Protein AF-A0A955MMG2-F1 (afdb_monomer)

pLDDT: mean 88.35, std 8.54, range [51.03, 96.44]

Mean predicted aligned error: 4.64 Å

Secondary structure (DSSP, 8-state):
-HHHHHHHHGGG--TT--------TTHHHHHHHHHHHS-SSS-----TT-EEEEEE-TT-SS--EEEEEEE-HHHHHHHTT-

Sequence (82 aa):
DESEELFLSLKDLDPEKDLFLVGHQPYIAEWTVRLMTGMVNDHVSVSKSGVVCLELIPGCDPPMAELRWLLRSKHLQTFAKD

Nearest PDB structures (foldseek):
  1n6k-assembly1_A  TM=3.614E-01  e=1.910E+00  Homo sapiens
  5lpn-assembly1_C  TM=3.632E-01  e=3.281E+00  Homo sapiens
  3mjh-assembly2_C  TM=3.505E-01  e=4.300E+00  Homo sapiens
  6zsj-assembly1_A  TM=3.987E-01  e=6.451E+00  Homo sapiens
  6whe-assembly1_A  TM=3.427E-01  e=7.902E+00  Homo sapiens

Solvent-accessible surface area (backbone atoms only — not comparable to full-atom values): 5144 Å² total; per-residue (Å²): 104,76,68,59,55,54,56,56,50,56,42,73,56,59,90,94,56,89,83,88,85,87,83,53,84,66,56,54,30,36,50,51,31,23,26,59,69,75,41,70,86,62,88,52,88,71,49,84,80,34,50,76,43,68,47,73,48,87,82,38,86,73,38,34,29,48,81,74,49,79,43,43,43,75,56,53,60,54,65,75,73,112

Structure (mmCIF, N/CA/C/O backbone):
data_AF-A0A955MMG2-F1
#
_entry.id   AF-A0A955MMG2-F1
#
loop_
_atom_site.group_PDB
_atom_site.id
_atom_site.type_symbol
_atom_site.label_atom_id
_atom_site.label_alt_id
_atom_site.label_comp_id
_atom_site.label_asym_id
_atom_site.label_entity_id
_atom_site.label_seq_id
_atom_site.pdbx_PDB_ins_code
_atom_site.Cartn_x
_atom_site.Cartn_y
_atom_site.Cartn_z
_atom_site.occupancy
_atom_site.B_iso_or_equiv
_atom_site.auth_seq_id
_atom_site.auth_comp_id
_atom_site.auth_asym_id
_atom_site.auth_atom_id
_atom_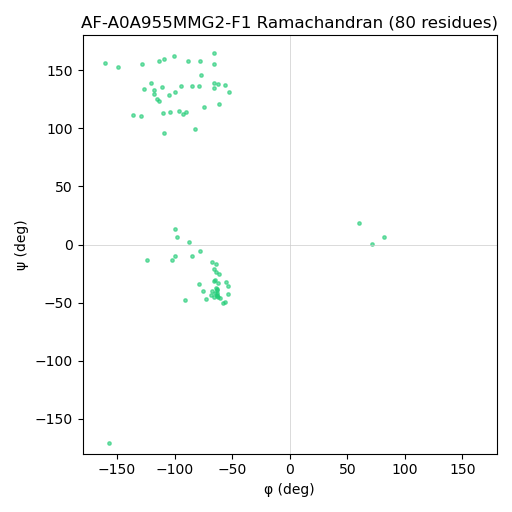si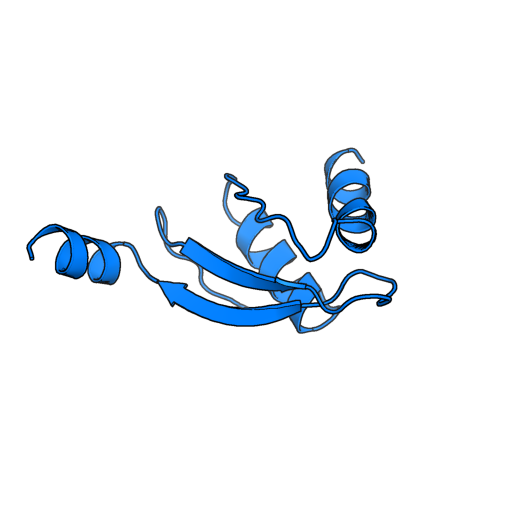te.pdbx_PDB_model_num
ATOM 1 N N . ASP A 1 1 ? 19.043 4.275 -1.247 1.00 81.88 1 ASP A N 1
ATOM 2 C CA . ASP A 1 1 ? 18.245 4.822 -0.127 1.00 81.88 1 ASP A CA 1
ATOM 3 C C . ASP A 1 1 ? 17.392 3.657 0.315 1.00 81.88 1 ASP A C 1
ATOM 5 O O . ASP A 1 1 ? 16.677 3.119 -0.522 1.00 81.88 1 ASP A O 1
ATOM 9 N N . GLU A 1 2 ? 17.550 3.200 1.554 1.00 84.75 2 GLU A N 1
ATOM 10 C CA . GLU A 1 2 ? 16.936 1.956 2.044 1.00 84.75 2 GLU A CA 1
ATOM 11 C C . GLU A 1 2 ? 15.409 1.949 1.852 1.00 84.75 2 GLU A C 1
ATOM 13 O O . GLU A 1 2 ? 14.820 0.908 1.571 1.00 84.75 2 GLU A O 1
ATOM 18 N N . SER A 1 3 ? 14.771 3.123 1.931 1.00 86.50 3 SER A N 1
ATOM 19 C CA . SER A 1 3 ? 13.336 3.289 1.681 1.00 86.50 3 SER A CA 1
ATOM 20 C C . SER A 1 3 ? 12.970 2.997 0.221 1.00 86.50 3 SER A C 1
ATOM 22 O O . SER A 1 3 ? 12.028 2.259 -0.058 1.00 86.50 3 SER A O 1
ATOM 24 N N . GLU A 1 4 ? 13.749 3.522 -0.723 1.00 91.25 4 GLU A N 1
ATOM 25 C CA . GLU A 1 4 ? 13.521 3.311 -2.156 1.00 91.25 4 GLU A CA 1
ATOM 26 C C . GLU A 1 4 ? 13.754 1.849 -2.555 1.00 91.25 4 GLU A C 1
ATOM 28 O O . GLU A 1 4 ? 12.989 1.280 -3.330 1.00 91.25 4 GLU A O 1
ATOM 33 N N . GLU A 1 5 ? 14.782 1.218 -1.989 1.00 93.19 5 GLU A N 1
ATOM 34 C CA . GLU A 1 5 ? 15.074 -0.200 -2.213 1.00 93.19 5 GLU A CA 1
ATOM 35 C C . GLU A 1 5 ? 13.940 -1.091 -1.691 1.00 93.19 5 GLU A C 1
ATOM 37 O O . GLU A 1 5 ? 13.485 -1.990 -2.402 1.00 93.19 5 GLU A O 1
ATOM 42 N N . LEU A 1 6 ? 13.412 -0.793 -0.497 1.00 92.81 6 LEU A N 1
ATOM 43 C CA . LEU A 1 6 ? 12.245 -1.487 0.045 1.00 92.81 6 LEU A CA 1
ATOM 44 C C . LEU A 1 6 ? 11.005 -1.280 -0.836 1.00 92.81 6 LEU A C 1
ATOM 46 O O . LEU A 1 6 ? 10.321 -2.256 -1.140 1.00 92.81 6 LEU A O 1
ATOM 50 N N . PHE A 1 7 ? 10.733 -0.051 -1.287 1.00 93.88 7 PHE A N 1
ATOM 51 C CA . PHE A 1 7 ? 9.613 0.235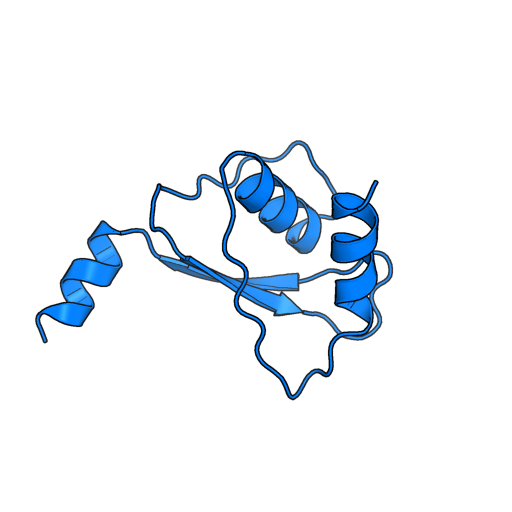 -2.189 1.00 93.88 7 PHE A CA 1
ATOM 52 C C . PHE A 1 7 ? 9.693 -0.609 -3.467 1.00 93.88 7 PHE A C 1
ATOM 54 O O . PHE A 1 7 ? 8.720 -1.259 -3.846 1.00 93.88 7 PHE A O 1
ATOM 61 N N . LEU A 1 8 ? 10.858 -0.629 -4.120 1.00 94.75 8 LEU A N 1
ATOM 62 C CA . LEU A 1 8 ? 11.053 -1.364 -5.368 1.00 94.75 8 LEU A CA 1
ATOM 63 C C . LEU A 1 8 ? 10.942 -2.879 -5.174 1.00 94.75 8 LEU A C 1
ATOM 65 O O . LEU A 1 8 ? 10.451 -3.552 -6.076 1.00 94.75 8 LEU A O 1
ATOM 69 N N . SER A 1 9 ? 11.326 -3.407 -4.006 1.00 94.19 9 SER A N 1
ATOM 70 C CA . SER A 1 9 ? 11.204 -4.838 -3.690 1.00 94.19 9 SER A CA 1
ATOM 71 C C . SER A 1 9 ? 9.759 -5.335 -3.565 1.00 94.19 9 SER A C 1
ATOM 73 O O . SER A 1 9 ? 9.520 -6.538 -3.634 1.00 94.19 9 SER A O 1
ATOM 75 N N . LEU A 1 10 ? 8.774 -4.434 -3.434 1.00 93.81 10 LEU A N 1
ATOM 76 C CA . LEU A 1 10 ? 7.362 -4.820 -3.342 1.00 93.81 10 LEU A CA 1
ATOM 77 C C . LEU A 1 10 ? 6.873 -5.558 -4.595 1.00 93.81 10 LEU A C 1
ATOM 79 O O . LEU A 1 10 ? 5.946 -6.354 -4.497 1.00 93.81 10 LEU A O 1
ATOM 83 N N . LYS A 1 11 ? 7.499 -5.343 -5.760 1.00 92.94 11 LYS A N 1
ATOM 84 C CA . LYS A 1 11 ? 7.136 -6.051 -7.001 1.00 92.94 11 LYS A CA 1
ATOM 85 C C . LYS A 1 11 ? 7.424 -7.554 -6.954 1.00 92.94 11 LYS A C 1
ATOM 87 O O . LYS A 1 11 ? 6.831 -8.305 -7.723 1.00 92.94 11 LYS A O 1
ATOM 92 N N . ASP A 1 12 ? 8.311 -7.970 -6.052 1.00 92.94 12 ASP A N 1
ATOM 93 C CA . ASP A 1 12 ? 8.740 -9.357 -5.871 1.00 92.94 12 ASP A CA 1
ATOM 94 C C . ASP A 1 12 ? 7.991 -10.049 -4.716 1.00 92.94 12 ASP A C 1
ATOM 96 O O . ASP A 1 12 ? 8.334 -11.171 -4.332 1.00 92.94 12 ASP A O 1
ATOM 100 N N . LEU A 1 13 ? 6.982 -9.389 -4.128 1.00 92.19 13 LEU A N 1
ATOM 101 C CA . LEU A 1 13 ? 6.180 -9.974 -3.060 1.00 92.19 13 LEU A CA 1
ATOM 102 C C . LEU A 1 13 ? 5.370 -11.165 -3.593 1.00 92.19 13 LEU A C 1
ATOM 104 O O . LEU A 1 13 ? 4.742 -11.099 -4.647 1.00 92.19 13 LEU A O 1
ATOM 108 N N . ASP A 1 14 ? 5.377 -12.254 -2.828 1.00 91.00 14 ASP A N 1
ATOM 109 C CA . ASP A 1 14 ? 4.560 -13.436 -3.099 1.00 91.00 14 ASP A CA 1
ATOM 110 C C . ASP A 1 14 ? 3.065 -13.061 -3.043 1.00 91.00 14 ASP A C 1
ATOM 112 O O . ASP A 1 14 ? 2.620 -12.598 -1.989 1.00 91.00 14 ASP A O 1
ATOM 116 N N . PRO A 1 15 ? 2.284 -13.247 -4.128 1.00 86.19 15 PRO A N 1
ATOM 117 C CA . PRO A 1 15 ? 0.879 -12.837 -4.180 1.00 86.19 15 PRO A CA 1
ATOM 118 C C . PRO A 1 15 ? -0.013 -13.581 -3.175 1.00 86.19 15 PRO A C 1
ATOM 120 O O . PRO A 1 15 ? -1.101 -13.108 -2.867 1.00 86.19 15 PRO A O 1
ATOM 123 N N . GLU A 1 16 ? 0.444 -14.713 -2.633 1.00 89.88 16 GLU A N 1
ATOM 124 C CA . GLU A 1 16 ? -0.274 -15.479 -1.607 1.00 89.88 16 GLU A CA 1
ATOM 125 C C . GLU A 1 16 ? 0.033 -15.000 -0.175 1.00 89.88 16 GLU A C 1
ATOM 127 O O . GLU A 1 16 ? -0.416 -15.609 0.801 1.00 89.88 16 GLU A O 1
ATOM 132 N N . LYS A 1 17 ? 0.844 -13.946 -0.012 1.00 90.25 17 LYS A N 1
ATOM 133 C CA . LYS A 1 17 ? 1.249 -13.425 1.297 1.00 90.25 17 LYS A CA 1
ATOM 134 C C . LYS A 1 17 ? 0.783 -11.993 1.516 1.00 90.25 17 LYS A C 1
ATOM 136 O O . LYS A 1 17 ? 1.062 -11.098 0.726 1.00 90.25 17 LYS A O 1
ATOM 141 N N . ASP A 1 18 ? 0.212 -11.765 2.694 1.00 92.62 18 ASP A N 1
ATOM 142 C CA . ASP A 1 18 ? -0.090 -10.423 3.179 1.00 92.62 18 ASP A CA 1
ATOM 143 C C . ASP A 1 18 ? 1.124 -9.794 3.877 1.00 92.62 18 ASP A C 1
ATOM 145 O O . ASP A 1 18 ? 1.792 -10.420 4.707 1.00 92.62 18 ASP A O 1
ATOM 149 N N . LEU A 1 19 ? 1.377 -8.516 3.586 1.00 94.31 19 LEU A N 1
ATOM 150 C CA . LEU A 1 19 ? 2.396 -7.698 4.240 1.00 94.31 19 LEU A CA 1
ATOM 151 C C . LEU A 1 19 ? 1.738 -6.513 4.953 1.00 94.31 19 LEU A C 1
ATOM 153 O O . LEU A 1 19 ? 0.981 -5.754 4.353 1.00 94.31 19 LEU A O 1
ATOM 157 N N . PHE A 1 20 ? 2.078 -6.311 6.227 1.00 94.62 20 PHE A N 1
ATOM 158 C CA . PHE A 1 20 ? 1.620 -5.158 7.000 1.00 94.62 20 PHE A CA 1
ATOM 159 C C . PHE A 1 20 ? 2.777 -4.196 7.281 1.00 94.62 20 PHE A C 1
ATOM 161 O O . PHE A 1 20 ? 3.703 -4.524 8.023 1.00 94.62 20 PHE A O 1
ATOM 168 N N . LEU A 1 21 ? 2.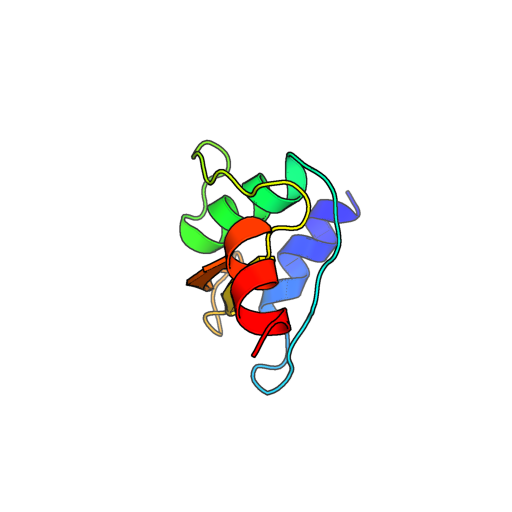714 -2.997 6.697 1.00 92.62 21 LEU A N 1
ATOM 169 C CA . LEU A 1 21 ? 3.719 -1.948 6.875 1.00 92.62 21 LEU A CA 1
ATOM 170 C C . LEU A 1 21 ? 3.249 -0.906 7.893 1.00 92.62 21 LEU A C 1
ATOM 172 O O . LEU A 1 21 ? 2.148 -0.363 7.796 1.00 92.62 21 LEU A O 1
ATOM 176 N N . VAL A 1 22 ? 4.119 -0.586 8.852 1.00 91.69 22 VAL A N 1
ATOM 177 C CA . VAL A 1 22 ? 3.897 0.471 9.846 1.00 91.69 22 VAL A CA 1
ATOM 178 C C . VAL A 1 22 ? 4.932 1.562 9.634 1.00 91.69 22 VAL A C 1
ATOM 180 O O . VAL A 1 22 ? 6.130 1.300 9.660 1.00 91.69 22 VAL A O 1
ATOM 183 N N . GLY A 1 23 ? 4.471 2.797 9.454 1.00 89.81 23 GLY A N 1
ATOM 184 C CA . GLY A 1 23 ? 5.353 3.930 9.201 1.00 89.81 23 GLY A CA 1
ATOM 185 C C . GLY A 1 23 ? 4.736 5.271 9.574 1.00 89.81 23 GLY A C 1
ATOM 186 O O . GLY A 1 23 ? 3.679 5.354 10.206 1.00 89.81 23 GLY A O 1
ATOM 187 N N . HIS A 1 24 ? 5.424 6.338 9.177 1.00 89.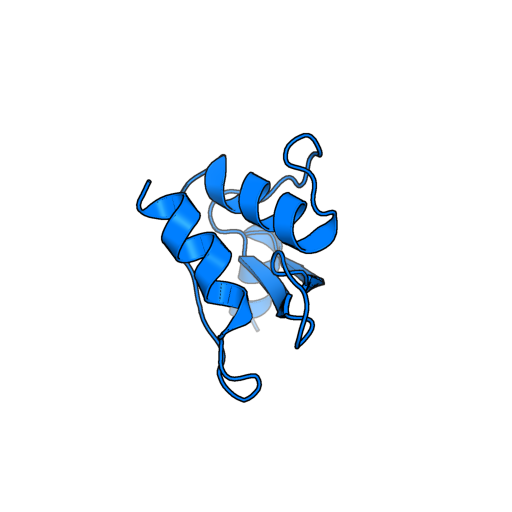12 24 HIS A N 1
ATOM 188 C CA . HIS A 1 24 ? 5.068 7.716 9.501 1.00 89.12 24 HIS A CA 1
ATOM 189 C C . HIS A 1 24 ? 4.548 8.482 8.276 1.00 89.12 24 HIS A C 1
ATOM 191 O O . HIS A 1 24 ? 4.794 8.117 7.129 1.00 89.12 24 HIS A O 1
ATOM 197 N N . GLN A 1 25 ? 3.824 9.571 8.536 1.00 86.88 25 GLN A N 1
ATOM 198 C CA . GLN A 1 25 ? 3.513 10.580 7.520 1.00 86.88 25 GLN A CA 1
ATOM 199 C C . GLN A 1 25 ? 4.749 11.469 7.270 1.00 86.88 25 GLN A C 1
ATOM 201 O O . GLN A 1 25 ? 5.464 11.740 8.239 1.00 86.88 25 GLN A O 1
ATOM 206 N N . PRO A 1 26 ? 4.992 11.946 6.031 1.00 87.75 26 PRO A N 1
ATOM 207 C CA . PRO A 1 26 ? 4.161 11.767 4.831 1.00 87.75 26 PRO A CA 1
ATOM 208 C C . PRO A 1 26 ? 4.412 10.451 4.067 1.00 87.75 26 PRO A C 1
ATOM 210 O O . PRO A 1 26 ? 3.608 10.092 3.214 1.00 87.75 26 PRO A O 1
ATOM 213 N N . TYR A 1 27 ? 5.459 9.693 4.407 1.00 89.00 27 TYR A N 1
ATOM 214 C CA . TYR A 1 27 ? 5.942 8.546 3.623 1.00 89.00 27 TYR A CA 1
ATOM 215 C C . TYR A 1 27 ? 4.884 7.486 3.295 1.00 89.00 27 TYR A C 1
ATOM 217 O O . TYR A 1 27 ? 4.803 7.033 2.159 1.00 89.00 27 TYR A O 1
ATOM 225 N N . ILE A 1 28 ? 4.026 7.113 4.253 1.00 90.38 28 ILE A N 1
ATOM 226 C CA . ILE A 1 28 ? 2.947 6.142 3.987 1.00 90.38 28 ILE A CA 1
ATOM 227 C C . ILE A 1 28 ? 1.952 6.677 2.950 1.00 90.38 28 ILE A C 1
ATOM 229 O O . ILE A 1 28 ? 1.486 5.919 2.099 1.00 90.38 28 ILE A O 1
ATOM 233 N N . ALA A 1 29 ? 1.623 7.969 3.000 1.00 89.69 29 ALA A N 1
ATOM 234 C CA . ALA A 1 29 ? 0.744 8.580 2.009 1.00 89.69 29 ALA A CA 1
ATOM 235 C C . ALA A 1 29 ? 1.420 8.640 0.633 1.00 89.69 29 ALA A C 1
ATOM 237 O O . ALA A 1 29 ? 0.796 8.273 -0.359 1.00 89.69 29 ALA A O 1
ATOM 238 N N . GLU A 1 30 ? 2.698 9.016 0.582 1.00 91.62 30 GLU A N 1
ATOM 239 C CA . GLU A 1 30 ? 3.485 9.050 -0.655 1.00 91.62 30 GLU A CA 1
ATOM 240 C C . GLU A 1 30 ? 3.594 7.665 -1.302 1.00 91.62 30 GLU A C 1
ATOM 242 O O . GLU A 1 30 ? 3.334 7.527 -2.493 1.00 91.62 30 GLU A O 1
ATOM 247 N N . TRP A 1 31 ? 3.897 6.618 -0.529 1.00 92.94 31 TRP A N 1
ATOM 248 C CA . TRP A 1 31 ? 3.954 5.241 -1.032 1.00 92.94 31 TRP A CA 1
ATOM 249 C C . TRP A 1 31 ? 2.601 4.765 -1.538 1.00 92.94 31 TRP A C 1
ATOM 251 O O . TRP A 1 31 ? 2.527 4.148 -2.596 1.00 92.94 31 TRP A O 1
ATOM 261 N N . THR A 1 32 ? 1.528 5.087 -0.814 1.00 93.06 32 THR A N 1
ATOM 262 C CA . THR A 1 32 ? 0.162 4.756 -1.234 1.00 93.06 32 THR A CA 1
ATOM 263 C C . THR A 1 32 ? -0.147 5.375 -2.595 1.00 93.06 32 THR A C 1
ATOM 265 O O . THR A 1 32 ? -0.580 4.682 -3.511 1.00 93.06 32 THR A O 1
ATOM 268 N N . VAL A 1 33 ? 0.118 6.673 -2.750 1.00 93.56 33 VAL A N 1
ATOM 269 C CA . VAL A 1 33 ? -0.106 7.401 -4.003 1.00 93.56 33 VAL A CA 1
ATOM 270 C C . VAL A 1 33 ? 0.766 6.843 -5.121 1.00 93.56 33 VAL A C 1
ATOM 272 O O . VAL A 1 33 ? 0.276 6.620 -6.228 1.00 93.56 33 VAL A O 1
ATOM 275 N N . ARG A 1 34 ? 2.040 6.574 -4.831 1.00 94.38 34 ARG A N 1
ATOM 276 C CA . ARG A 1 34 ? 2.995 6.059 -5.808 1.00 94.38 34 ARG A CA 1
ATOM 277 C C . ARG A 1 34 ? 2.616 4.671 -6.304 1.00 94.38 34 ARG A C 1
ATOM 279 O O . ARG A 1 34 ? 2.666 4.454 -7.506 1.00 94.38 34 ARG A O 1
ATOM 286 N N . LEU A 1 35 ? 2.171 3.774 -5.423 1.00 95.19 35 LEU A N 1
ATOM 287 C CA . LEU A 1 35 ? 1.663 2.454 -5.813 1.00 95.19 35 LEU A CA 1
ATOM 288 C C . LEU A 1 35 ? 0.392 2.563 -6.666 1.00 95.19 35 LEU A C 1
ATOM 290 O O . LEU A 1 35 ? 0.214 1.802 -7.608 1.00 95.19 35 LEU A O 1
ATOM 294 N N . MET A 1 36 ? -0.494 3.512 -6.365 1.00 94.25 36 MET A N 1
ATOM 295 C CA . MET A 1 36 ? -1.758 3.652 -7.095 1.00 94.25 36 MET A CA 1
ATOM 296 C C . MET A 1 36 ? -1.613 4.353 -8.451 1.00 94.25 36 MET A C 1
ATOM 298 O O . MET A 1 36 ? -2.366 4.070 -9.378 1.00 94.25 36 MET A O 1
ATOM 302 N N . THR A 1 37 ? -0.694 5.314 -8.561 1.00 91.94 37 THR A N 1
ATOM 303 C CA . THR A 1 37 ? -0.652 6.265 -9.688 1.00 91.94 37 THR A CA 1
ATOM 304 C C . THR A 1 37 ? 0.679 6.291 -10.433 1.00 91.94 37 THR A C 1
ATOM 306 O O . THR A 1 37 ? 0.770 6.903 -11.494 1.00 91.94 37 THR A O 1
ATOM 309 N N . GLY A 1 38 ? 1.731 5.693 -9.872 1.00 91.19 38 GLY A N 1
ATOM 310 C CA . GLY A 1 38 ? 3.107 5.841 -10.348 1.00 91.19 38 GLY A CA 1
ATOM 311 C C . GLY A 1 38 ? 3.730 7.219 -10.078 1.00 91.19 38 GLY A C 1
ATOM 312 O O . GLY A 1 38 ? 4.885 7.441 -10.435 1.00 91.19 38 GLY A O 1
ATOM 313 N N . MET A 1 39 ? 3.007 8.153 -9.450 1.00 87.19 39 MET A N 1
ATOM 314 C CA . MET A 1 39 ? 3.458 9.523 -9.176 1.00 87.19 39 MET A CA 1
ATOM 315 C C . MET A 1 39 ? 3.631 9.769 -7.671 1.00 87.19 39 MET A C 1
ATOM 317 O O . MET A 1 39 ? 3.034 9.081 -6.858 1.00 87.19 39 MET A O 1
ATOM 321 N N . VAL A 1 40 ? 4.435 10.764 -7.283 1.00 77.12 40 VAL A N 1
ATOM 322 C CA . VAL A 1 40 ? 4.675 11.114 -5.860 1.00 77.12 40 VAL A CA 1
ATOM 323 C C . VAL A 1 40 ? 3.874 12.354 -5.418 1.00 77.12 40 VAL A C 1
ATOM 325 O O . VAL A 1 40 ? 3.729 12.615 -4.231 1.00 77.12 40 VAL A O 1
ATOM 328 N N . ASN A 1 41 ? 3.300 13.109 -6.362 1.00 67.44 41 ASN A N 1
ATOM 329 C CA . ASN A 1 41 ? 2.751 14.451 -6.113 1.00 67.44 41 ASN A CA 1
ATOM 330 C C . ASN A 1 41 ? 1.223 14.516 -5.923 1.00 67.44 41 ASN A C 1
ATOM 332 O O . ASN A 1 41 ? 0.665 15.609 -5.988 1.00 67.44 41 ASN A O 1
ATOM 336 N N . ASP A 1 42 ? 0.537 13.389 -5.720 1.00 65.00 42 ASP A N 1
ATOM 337 C CA . ASP A 1 42 ? -0.914 13.386 -5.466 1.00 65.00 42 ASP A CA 1
ATOM 338 C C . ASP A 1 42 ? -1.232 13.226 -3.966 1.00 65.00 42 ASP A C 1
ATOM 340 O O . ASP A 1 42 ? -0.385 12.838 -3.159 1.00 65.00 42 ASP A O 1
ATOM 344 N N . HIS A 1 43 ? -2.453 13.567 -3.558 1.00 67.25 43 HIS A N 1
ATOM 345 C CA . HIS A 1 43 ? -2.845 13.675 -2.156 1.00 67.25 43 HIS A CA 1
ATOM 346 C C . HIS A 1 43 ? -3.790 12.549 -1.722 1.00 67.25 43 HIS A C 1
ATOM 348 O O . HIS A 1 43 ? -5.013 12.675 -1.800 1.00 67.25 43 HIS A O 1
ATOM 354 N N . VAL A 1 44 ? -3.241 11.488 -1.120 1.00 74.69 44 VAL A N 1
ATOM 355 C CA . VAL A 1 44 ? -4.025 10.592 -0.253 1.00 74.69 44 VAL A CA 1
ATOM 356 C C . VAL A 1 44 ? -3.841 11.018 1.201 1.00 74.69 44 VAL A C 1
ATOM 358 O O . VAL A 1 44 ? -2.759 10.925 1.772 1.00 74.69 44 VAL A O 1
ATOM 361 N N . SER A 1 45 ? -4.920 11.474 1.841 1.00 79.81 45 SER A N 1
ATOM 362 C CA . SER A 1 45 ? -4.898 11.786 3.274 1.00 79.81 45 SER A CA 1
ATOM 363 C C . SER A 1 45 ? -5.100 10.516 4.104 1.00 79.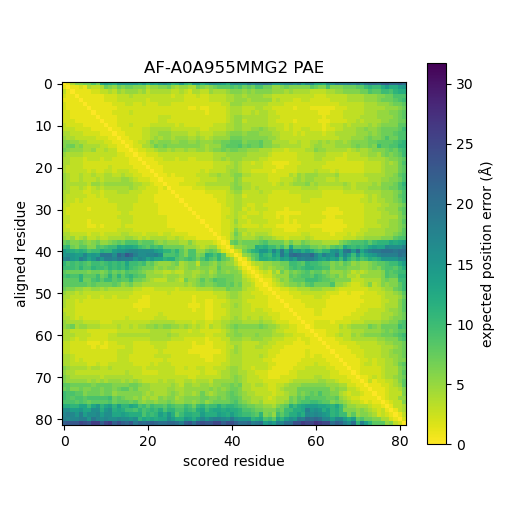81 45 SER A C 1
ATOM 365 O O . SER A 1 45 ? -6.231 10.065 4.318 1.00 79.81 45 SER A O 1
ATOM 367 N N . VAL A 1 46 ? -3.999 9.952 4.605 1.00 80.25 46 VAL A N 1
ATOM 368 C CA . VAL A 1 46 ? -4.023 8.869 5.597 1.00 80.25 46 VAL A CA 1
ATOM 369 C C . VAL A 1 46 ? -3.941 9.483 6.997 1.00 80.25 46 VAL A C 1
ATOM 371 O O . VAL A 1 46 ? -2.933 10.066 7.392 1.00 80.25 46 VAL A O 1
ATOM 374 N N . SER A 1 47 ? -5.025 9.378 7.769 1.00 81.94 47 SER A N 1
ATOM 375 C CA . SER A 1 47 ? -5.057 9.873 9.153 1.00 81.94 47 SER A CA 1
ATOM 376 C C . SER A 1 47 ? -4.109 9.081 10.059 1.00 81.94 47 SER A C 1
ATOM 378 O O . SER A 1 47 ? -3.882 7.896 9.822 1.00 81.94 47 SER A O 1
ATOM 380 N N . LYS A 1 48 ? -3.643 9.677 11.167 1.00 80.25 48 LYS A N 1
ATOM 381 C CA . LYS A 1 48 ? -2.923 8.942 12.224 1.00 80.25 48 LYS A CA 1
ATOM 382 C C . LYS A 1 48 ? -3.739 7.723 12.683 1.00 80.25 48 LYS A C 1
ATOM 384 O O . LYS A 1 48 ? -4.932 7.853 12.959 1.00 80.25 48 LYS A O 1
ATOM 389 N N . SER A 1 49 ? -3.103 6.552 12.751 1.00 84.38 49 SER A N 1
ATOM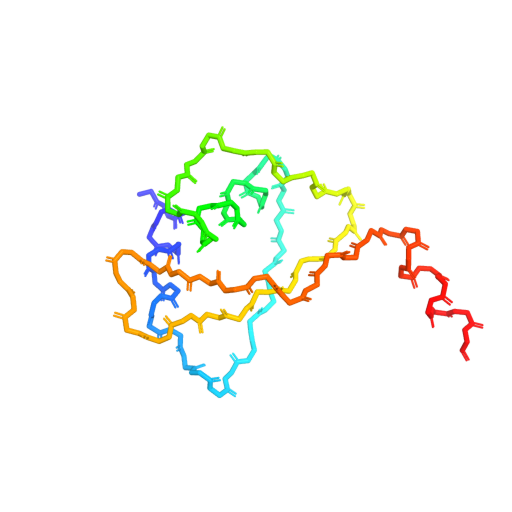 390 C CA . SER A 1 49 ? -3.760 5.263 13.050 1.00 84.38 49 SER A CA 1
ATOM 391 C C . SER A 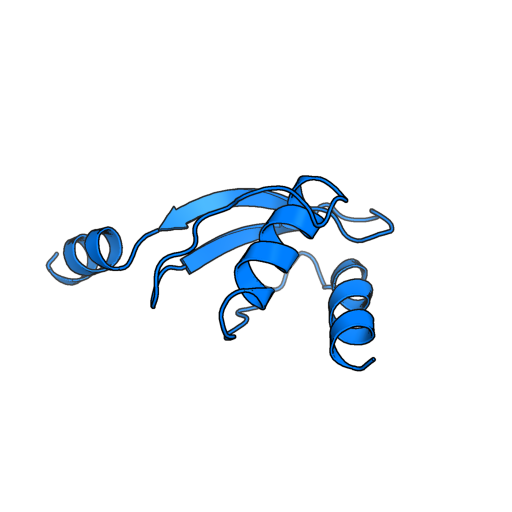1 49 ? -4.848 4.853 12.044 1.00 84.38 49 SER A C 1
ATOM 393 O O . SER A 1 49 ? -5.713 4.043 12.367 1.00 84.38 49 SER A O 1
ATOM 395 N N . GLY A 1 50 ? -4.850 5.443 10.847 1.00 89.25 50 GLY A N 1
ATOM 396 C CA . GLY A 1 50 ? -5.582 4.912 9.706 1.00 89.25 50 GLY A CA 1
ATOM 397 C C . GLY A 1 50 ? -4.830 3.740 9.084 1.00 89.25 50 GLY A C 1
ATOM 398 O O . GLY A 1 50 ? -3.618 3.615 9.253 1.00 89.25 50 GLY A O 1
ATOM 399 N N . VAL A 1 51 ? -5.561 2.898 8.365 1.00 92.75 51 VAL A N 1
ATOM 400 C CA . VAL A 1 51 ? -5.020 1.748 7.641 1.00 92.75 51 VAL A CA 1
ATOM 401 C C . VAL A 1 51 ? -5.475 1.849 6.194 1.00 92.75 51 VAL A C 1
ATOM 403 O O . VAL A 1 51 ? -6.645 2.126 5.919 1.00 92.75 51 VAL A O 1
ATOM 406 N N . VAL A 1 52 ? -4.537 1.636 5.281 1.00 94.12 52 VAL A N 1
ATOM 407 C CA . VAL A 1 52 ? -4.794 1.503 3.852 1.00 94.12 52 VAL A CA 1
ATOM 408 C C . VAL A 1 52 ? -4.534 0.056 3.458 1.00 94.12 52 VAL A C 1
ATOM 410 O O . VAL A 1 52 ? -3.542 -0.528 3.888 1.00 94.12 52 VAL A O 1
ATOM 413 N N . CYS A 1 53 ? -5.433 -0.519 2.670 1.00 95.38 53 CYS A N 1
ATOM 414 C CA . CYS A 1 53 ? -5.241 -1.828 2.069 1.00 95.38 53 CYS A CA 1
ATOM 415 C C . CYS A 1 53 ? -5.123 -1.676 0.564 1.00 95.38 53 CYS A C 1
ATOM 417 O O . CYS A 1 53 ? -6.005 -1.108 -0.092 1.00 95.38 53 CYS A O 1
ATOM 419 N N . LEU A 1 54 ? -4.007 -2.183 0.061 1.00 95.69 54 LEU A N 1
ATOM 420 C CA . LEU A 1 54 ? -3.637 -2.178 -1.337 1.00 95.69 54 LEU A CA 1
ATOM 421 C C . LEU A 1 54 ? -3.469 -3.627 -1.780 1.00 95.69 54 LEU A C 1
ATOM 423 O O . LEU A 1 54 ? -2.901 -4.430 -1.043 1.00 95.69 54 LEU A O 1
ATOM 427 N N . GLU A 1 55 ? -3.949 -3.940 -2.974 1.00 96.31 55 GLU A N 1
ATOM 428 C CA . GLU A 1 55 ? -3.709 -5.221 -3.633 1.00 96.31 55 GLU A CA 1
ATOM 429 C C . GLU A 1 55 ? -2.664 -4.994 -4.724 1.00 96.31 55 GLU A C 1
ATOM 431 O O . GLU A 1 55 ? -2.896 -4.212 -5.647 1.00 96.31 55 GLU A O 1
ATOM 436 N N . LEU A 1 56 ? -1.481 -5.597 -4.572 1.00 95.81 56 LEU A N 1
ATOM 437 C CA . LEU A 1 56 ? -0.395 -5.444 -5.540 1.00 95.81 56 LEU A CA 1
ATOM 438 C C . LEU A 1 56 ? -0.782 -6.082 -6.876 1.00 95.81 56 LEU A C 1
ATOM 440 O O . LEU A 1 56 ? -1.341 -7.175 -6.909 1.00 95.81 56 LEU A O 1
ATOM 444 N N . ILE A 1 57 ? -0.440 -5.412 -7.975 1.00 94.62 57 ILE A N 1
ATOM 445 C CA . ILE A 1 57 ? -0.653 -5.918 -9.332 1.00 94.62 57 ILE A CA 1
ATOM 446 C C . ILE A 1 57 ? 0.603 -6.701 -9.750 1.00 94.62 57 ILE A C 1
ATOM 448 O O . ILE A 1 57 ? 1.671 -6.094 -9.900 1.00 94.62 57 ILE A O 1
ATOM 452 N N . PRO A 1 58 ? 0.521 -8.032 -9.950 1.00 92.00 58 PRO A N 1
ATOM 453 C CA . PRO A 1 58 ? 1.691 -8.840 -10.279 1.00 92.00 58 PRO A CA 1
ATOM 454 C C . PRO A 1 58 ? 2.332 -8.431 -11.609 1.00 92.00 58 PRO A C 1
ATOM 456 O O . PRO A 1 58 ? 1.646 -8.216 -12.608 1.00 92.00 58 PRO A O 1
ATOM 459 N N . GLY A 1 59 ? 3.665 -8.380 -11.638 1.00 90.44 59 GLY A N 1
ATOM 460 C CA . GLY A 1 59 ? 4.438 -8.125 -12.858 1.00 90.44 59 GLY A CA 1
ATOM 461 C C . GLY A 1 59 ? 4.572 -6.653 -13.267 1.00 90.44 59 GLY A C 1
ATOM 462 O O . GLY A 1 59 ? 5.124 -6.380 -14.333 1.00 90.44 59 GLY A O 1
ATOM 463 N N . CYS A 1 60 ? 4.106 -5.702 -12.452 1.00 93.50 60 CYS A N 1
ATOM 464 C CA . CYS A 1 60 ? 4.350 -4.277 -12.680 1.00 93.50 60 CYS A CA 1
ATOM 465 C C . CYS A 1 60 ? 5.762 -3.845 -12.239 1.00 93.50 60 CYS A C 1
ATOM 467 O O . CYS A 1 60 ? 6.219 -4.202 -11.154 1.00 93.50 60 CYS A O 1
ATOM 469 N N . ASP A 1 61 ? 6.428 -3.029 -13.067 1.00 92.81 61 ASP A N 1
ATOM 470 C CA . ASP A 1 61 ? 7.709 -2.380 -12.753 1.00 92.81 61 ASP A CA 1
ATOM 471 C C . ASP A 1 61 ? 7.674 -0.900 -13.204 1.00 92.81 61 ASP A C 1
ATOM 473 O O . ASP A 1 61 ? 7.611 -0.643 -14.411 1.00 92.81 61 ASP A O 1
ATOM 477 N N . PRO A 1 62 ? 7.671 0.089 -12.286 1.00 93.50 62 PRO A N 1
ATOM 478 C CA . PRO A 1 62 ? 7.727 -0.052 -10.826 1.00 93.50 62 PRO A CA 1
ATOM 479 C C . PRO A 1 62 ? 6.472 -0.733 -10.239 1.00 93.50 62 PRO A C 1
ATOM 481 O O . PRO A 1 62 ? 5.457 -0.833 -10.933 1.00 93.50 62 PRO A O 1
ATOM 484 N N . PRO A 1 63 ? 6.518 -1.201 -8.973 1.00 95.94 63 PRO A N 1
ATOM 485 C CA . PRO A 1 63 ? 5.365 -1.832 -8.338 1.00 95.94 63 PRO A CA 1
ATOM 486 C C . PRO A 1 63 ? 4.130 -0.921 -8.346 1.00 95.94 63 PRO A C 1
ATOM 488 O O . PRO A 1 63 ? 4.222 0.275 -8.062 1.00 95.94 63 PRO A O 1
ATOM 491 N N . MET A 1 64 ? 2.978 -1.516 -8.659 1.00 96.44 64 MET A N 1
ATOM 492 C CA . MET A 1 64 ? 1.671 -0.859 -8.747 1.00 96.44 64 MET A CA 1
ATOM 493 C C . MET A 1 64 ? 0.646 -1.618 -7.900 1.00 96.44 64 MET A C 1
ATOM 495 O O . MET A 1 64 ? 0.800 -2.819 -7.667 1.00 96.44 64 MET A O 1
ATOM 499 N N . ALA A 1 65 ? -0.409 -0.939 -7.452 1.00 96.06 65 ALA A N 1
ATOM 500 C CA . ALA A 1 65 ? -1.445 -1.538 -6.619 1.00 96.06 65 ALA A CA 1
ATOM 501 C C . ALA A 1 65 ? -2.831 -0.917 -6.830 1.00 96.06 65 ALA A C 1
ATOM 503 O O . ALA A 1 65 ? -2.964 0.272 -7.126 1.00 96.06 65 ALA A O 1
ATOM 504 N N . GLU A 1 66 ? -3.870 -1.706 -6.573 1.00 95.81 66 GLU A N 1
ATOM 505 C CA . GLU A 1 66 ? -5.250 -1.234 -6.489 1.00 95.81 66 GLU A CA 1
ATOM 506 C C . GLU A 1 66 ? -5.640 -0.914 -5.043 1.00 95.81 66 GLU A C 1
ATOM 508 O O . GLU A 1 66 ? -5.379 -1.685 -4.118 1.00 95.81 66 GLU A O 1
ATOM 513 N N . LEU A 1 67 ? -6.329 0.211 -4.837 1.00 94.62 67 LEU A N 1
ATOM 514 C CA . LEU A 1 67 ? -6.904 0.542 -3.536 1.00 94.62 67 LEU A CA 1
ATOM 515 C C . LEU A 1 67 ? -8.138 -0.319 -3.266 1.00 94.62 67 LEU A C 1
ATOM 517 O O . LEU A 1 67 ? -9.149 -0.195 -3.955 1.00 94.62 67 LEU A O 1
ATOM 521 N N . ARG A 1 68 ? -8.092 -1.127 -2.204 1.00 96.12 68 ARG A N 1
ATOM 522 C CA . ARG A 1 68 ? -9.237 -1.938 -1.763 1.00 96.12 68 ARG A CA 1
ATOM 523 C C . ARG A 1 68 ? -10.089 -1.187 -0.758 1.00 96.12 68 ARG A C 1
ATOM 525 O O . ARG A 1 68 ? -11.306 -1.108 -0.901 1.00 96.12 68 ARG A O 1
ATOM 532 N N . TRP A 1 69 ? -9.448 -0.597 0.247 1.00 93.69 69 TRP A N 1
ATOM 533 C CA . TRP A 1 69 ? -10.126 0.232 1.237 1.00 93.69 69 TRP A CA 1
ATOM 534 C C . TRP A 1 69 ? -9.158 1.159 1.975 1.00 93.69 69 TRP A C 1
ATOM 536 O O . TRP A 1 69 ? -7.962 0.899 2.101 1.00 93.69 69 TRP A O 1
ATOM 546 N N . LEU A 1 70 ? -9.716 2.250 2.503 1.00 92.00 70 LEU A N 1
ATOM 547 C CA . LEU A 1 70 ? -9.029 3.207 3.364 1.00 92.00 70 LEU A CA 1
ATOM 548 C C . LEU A 1 70 ? -9.869 3.438 4.619 1.00 92.00 70 LEU A C 1
ATOM 550 O O . LEU A 1 70 ? -10.937 4.057 4.579 1.00 92.00 70 LEU A O 1
ATOM 554 N N . LEU A 1 71 ? -9.374 2.964 5.756 1.00 91.31 71 LEU A N 1
ATOM 555 C CA . LEU A 1 71 ? -10.040 3.105 7.043 1.00 91.31 71 LEU A CA 1
ATOM 556 C C . LEU A 1 71 ? -9.338 4.167 7.882 1.00 91.31 71 LEU A C 1
ATOM 558 O O . LEU A 1 71 ? -8.129 4.143 8.092 1.00 91.31 71 LEU A O 1
ATOM 562 N N . ARG A 1 72 ? -10.121 5.115 8.400 1.00 89.62 72 ARG A N 1
ATOM 563 C CA . ARG A 1 72 ? -9.655 6.087 9.393 1.00 89.62 72 ARG A CA 1
ATOM 564 C C . ARG A 1 72 ? -9.845 5.503 10.788 1.00 89.62 72 ARG A C 1
ATOM 566 O O . ARG A 1 72 ? -10.730 4.673 10.989 1.00 89.62 72 ARG A O 1
ATOM 573 N N . SER A 1 73 ? -9.109 6.006 11.773 1.00 87.44 73 SER A N 1
ATOM 574 C CA . SER A 1 73 ? -9.191 5.541 13.169 1.00 87.44 73 SER A CA 1
ATOM 575 C C . SER A 1 73 ? -10.626 5.571 13.716 1.00 87.44 73 SER A C 1
ATOM 577 O O . SER A 1 73 ? -11.034 4.654 14.421 1.00 87.44 73 SER A O 1
ATOM 579 N N . LYS A 1 74 ? -11.434 6.565 13.315 1.00 87.00 74 LYS A N 1
ATOM 580 C CA . LYS A 1 74 ? -12.862 6.639 13.671 1.00 87.00 74 LYS A CA 1
ATOM 581 C C . LYS A 1 74 ? -13.707 5.474 13.134 1.00 87.00 74 LYS A C 1
ATOM 583 O O . LYS A 1 74 ? -14.660 5.096 13.794 1.00 87.00 74 LYS A O 1
ATOM 588 N N . HIS A 1 75 ? -13.376 4.921 11.963 1.00 87.75 75 HIS A N 1
ATOM 589 C CA . HIS A 1 75 ? -14.089 3.773 11.391 1.00 87.75 75 HIS A CA 1
ATOM 590 C C . HIS A 1 75 ? -13.699 2.484 12.125 1.00 87.75 75 HIS A C 1
A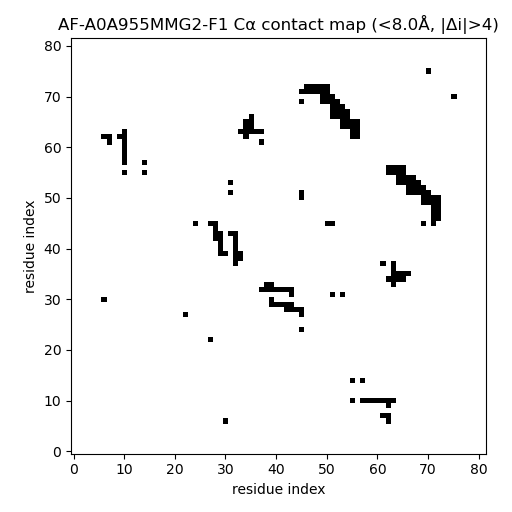TOM 592 O O . HIS A 1 75 ? -14.558 1.675 12.447 1.00 87.75 75 HIS A O 1
ATOM 598 N N . LEU A 1 76 ? -12.414 2.329 12.465 1.00 82.88 76 LEU A N 1
ATOM 599 C CA . LEU A 1 76 ? -11.910 1.166 13.208 1.00 82.88 76 LEU A CA 1
ATOM 600 C C . LEU A 1 76 ? -12.513 1.062 14.616 1.00 82.88 76 LEU A C 1
ATOM 602 O O . LEU A 1 76 ? -12.853 -0.025 15.066 1.00 82.88 76 LEU A O 1
ATOM 606 N N . GLN A 1 77 ? -12.697 2.196 15.297 1.00 83.38 77 GLN A N 1
ATOM 607 C CA . GLN A 1 77 ? -13.348 2.233 16.612 1.00 83.38 77 GLN A CA 1
ATOM 608 C C . GLN A 1 77 ? -14.815 1.798 16.582 1.00 83.38 77 GLN A C 1
ATOM 610 O O . GLN A 1 77 ? -15.340 1.411 17.623 1.00 83.38 77 GLN A O 1
ATOM 615 N N . THR A 1 78 ? -15.482 1.896 15.431 1.00 80.56 78 THR A N 1
ATOM 616 C CA . THR A 1 78 ? -16.843 1.384 15.264 1.00 80.56 78 THR A CA 1
ATOM 617 C C . THR A 1 78 ? -16.828 -0.140 15.207 1.00 80.56 78 THR A C 1
ATOM 619 O O . THR A 1 78 ? -17.559 -0.757 15.965 1.00 80.56 78 THR A O 1
ATOM 622 N N . PHE A 1 79 ? -15.928 -0.739 14.419 1.00 75.62 79 PHE A N 1
ATOM 623 C CA . PHE A 1 79 ? -15.817 -2.200 14.305 1.00 75.62 79 PHE A CA 1
ATOM 624 C C . PHE A 1 79 ? -15.376 -2.899 15.595 1.00 75.62 79 PHE A C 1
ATOM 626 O O . PHE A 1 79 ? -15.749 -4.037 15.821 1.00 75.62 79 PHE A O 1
ATOM 633 N N . ALA A 1 80 ? -14.579 -2.242 16.441 1.00 71.88 80 ALA A N 1
ATOM 634 C CA . ALA A 1 80 ? -14.102 -2.834 17.694 1.00 71.88 80 ALA A CA 1
ATOM 635 C C . ALA A 1 80 ? -15.145 -2.837 18.830 1.00 71.88 80 ALA A C 1
ATOM 637 O O . ALA A 1 80 ? -14.847 -3.315 19.924 1.00 71.88 80 ALA A O 1
ATOM 638 N N . LYS A 1 81 ? -16.309 -2.210 18.622 1.00 64.62 81 LYS A N 1
ATOM 639 C CA . LYS A 1 81 ? -17.392 -2.132 19.615 1.00 64.62 81 LYS A CA 1
ATOM 640 C C . LYS A 1 81 ? -18.510 -3.144 19.371 1.00 64.62 81 LYS A C 1
ATOM 642 O O . LYS A 1 81 ? -19.360 -3.275 20.252 1.00 64.62 81 LYS A O 1
ATOM 647 N N . ASP A 1 82 ? -18.486 -3.807 18.221 1.00 51.03 82 ASP A N 1
ATOM 648 C CA . ASP A 1 82 ? -19.319 -4.965 17.900 1.00 51.03 82 ASP A CA 1
ATOM 649 C C . ASP A 1 82 ? -18.583 -6.258 18.294 1.00 51.03 82 ASP A C 1
ATOM 651 O O . ASP A 1 82 ? -19.272 -7.227 18.687 1.00 51.03 82 ASP A O 1
#

Radius of gyration: 13.34 Å; Cα contacts (8 Å, |Δi|>4): 97; chains: 1; bounding box: 38×30×32 Å

Foldseek 3Di:
DVLVVVQQCVLVDDQVDDDDDDDDPPSVQQSVCCQAPVDRPDDDDQEVVKDWDWRWDHPDVRTHTDTPDIGHPVRVVVVVVD